Protein AF-A0A9P0MGU5-F1 (afdb_monomer_lite)

Organism: Acanthoscelides obtectus (NCBI:txid200917)

Structure (mmCIF, N/CA/C/O backbone):
data_AF-A0A9P0MGU5-F1
#
_entry.id   AF-A0A9P0MGU5-F1
#
loop_
_atom_site.group_PDB
_atom_site.id
_atom_site.type_symbol
_atom_site.label_atom_id
_atom_site.label_alt_id
_atom_site.label_comp_id
_atom_site.label_asym_id
_atom_site.label_entity_id
_atom_site.label_seq_id
_atom_site.pdbx_PDB_ins_code
_atom_site.Cartn_x
_atom_site.Cartn_y
_atom_site.Cartn_z
_atom_site.occupancy
_atom_site.B_iso_or_equiv
_atom_site.auth_seq_id
_atom_site.auth_comp_id
_atom_site.auth_asym_id
_atom_site.auth_atom_id
_atom_site.pdbx_PDB_model_num
ATOM 1 N N . MET A 1 1 ? 15.046 -1.614 -25.209 1.00 37.91 1 MET A N 1
ATOM 2 C CA . MET A 1 1 ? 13.864 -1.771 -26.086 1.00 37.91 1 MET A CA 1
ATOM 3 C C . MET A 1 1 ? 12.898 -0.640 -25.787 1.00 37.91 1 MET A C 1
ATOM 5 O O . MET A 1 1 ? 12.504 -0.498 -24.637 1.00 37.91 1 MET A O 1
ATOM 9 N N . ALA A 1 2 ? 12.584 0.198 -26.774 1.00 43.62 2 ALA A N 1
ATOM 10 C CA . ALA A 1 2 ? 11.589 1.257 -26.616 1.00 43.62 2 ALA A CA 1
ATOM 11 C C . ALA A 1 2 ? 10.169 0.651 -26.602 1.00 43.62 2 ALA A C 1
ATOM 13 O O . ALA A 1 2 ? 9.919 -0.288 -27.363 1.00 43.62 2 ALA A O 1
ATOM 14 N N . PRO A 1 3 ? 9.238 1.141 -25.764 1.00 53.38 3 PRO A N 1
ATOM 15 C CA . PRO A 1 3 ? 7.871 0.632 -25.758 1.00 53.38 3 PRO A CA 1
ATOM 16 C C . PRO A 1 3 ? 7.142 1.032 -27.051 1.00 53.38 3 PRO A C 1
ATOM 18 O O . PRO A 1 3 ? 7.086 2.211 -27.408 1.00 53.38 3 PRO A O 1
ATOM 21 N N . LYS A 1 4 ? 6.575 0.041 -27.753 1.00 52.31 4 LYS A N 1
ATOM 22 C CA . LYS A 1 4 ? 5.699 0.248 -28.917 1.00 52.31 4 LYS A CA 1
ATOM 23 C C . LYS A 1 4 ? 4.401 0.924 -28.461 1.00 52.31 4 LYS A C 1
ATOM 25 O O . LYS A 1 4 ? 3.740 0.440 -27.545 1.00 52.31 4 LYS A O 1
ATOM 30 N N . LYS A 1 5 ? 4.045 2.042 -29.100 1.00 50.28 5 LYS A N 1
ATOM 31 C CA . LYS A 1 5 ? 2.795 2.775 -28.853 1.00 50.28 5 LYS A CA 1
ATOM 32 C C . LYS A 1 5 ? 1.628 2.072 -29.553 1.00 50.28 5 LYS A C 1
ATOM 34 O O . LYS A 1 5 ? 1.611 1.999 -30.777 1.00 50.28 5 LYS A O 1
ATOM 39 N N . LEU A 1 6 ? 0.650 1.618 -28.777 1.00 51.34 6 LEU A N 1
ATOM 40 C CA . LEU A 1 6 ? -0.693 1.245 -29.229 1.00 51.34 6 LEU A CA 1
ATOM 41 C C . LEU A 1 6 ? -1.676 2.072 -28.387 1.00 51.34 6 LEU A C 1
ATOM 43 O O . LEU A 1 6 ? -1.768 1.883 -27.178 1.00 51.34 6 LEU A O 1
ATOM 47 N N . GLY A 1 7 ? -2.340 3.045 -29.020 1.00 45.88 7 GLY A N 1
ATOM 48 C CA . GLY A 1 7 ? -3.229 4.013 -28.362 1.00 45.88 7 GLY A CA 1
ATOM 49 C C . GLY A 1 7 ? -2.493 5.156 -27.646 1.00 45.88 7 GLY A C 1
ATOM 50 O O . GLY A 1 7 ? -1.333 5.030 -27.268 1.00 45.88 7 GLY A O 1
ATOM 51 N N . ARG A 1 8 ? -3.158 6.304 -27.454 1.00 59.84 8 ARG A N 1
ATOM 52 C CA . ARG A 1 8 ? -2.601 7.545 -26.856 1.00 59.84 8 ARG A CA 1
ATOM 53 C C . ARG A 1 8 ? -2.116 7.412 -25.389 1.00 59.84 8 ARG A C 1
ATOM 55 O O . ARG A 1 8 ? -1.759 8.417 -24.781 1.00 59.84 8 ARG A O 1
ATOM 62 N N . GLY A 1 9 ? -2.090 6.208 -24.814 1.00 61.56 9 GLY A N 1
ATOM 63 C CA . GLY A 1 9 ? -1.695 5.937 -23.430 1.00 61.56 9 GLY A CA 1
ATOM 64 C C . GLY A 1 9 ? -0.269 5.397 -23.292 1.00 61.56 9 GLY A C 1
ATOM 65 O O . GLY A 1 9 ? 0.289 4.798 -24.212 1.00 61.56 9 GLY A O 1
ATOM 66 N N . ARG A 1 10 ? 0.339 5.585 -22.113 1.00 68.75 10 ARG A N 1
ATOM 67 C CA . ARG A 1 10 ? 1.556 4.843 -21.747 1.00 68.75 10 ARG A CA 1
ATOM 68 C C . ARG A 1 10 ? 1.160 3.394 -21.467 1.00 68.75 10 ARG A C 1
ATOM 70 O O . ARG A 1 10 ? 0.222 3.159 -20.713 1.00 68.75 10 ARG A O 1
ATOM 77 N N . VAL A 1 11 ? 1.888 2.441 -22.046 1.00 75.25 11 VAL A N 1
ATOM 78 C CA . VAL A 1 11 ? 1.703 1.017 -21.743 1.00 75.25 11 VAL A CA 1
ATOM 79 C C . VAL A 1 11 ? 2.060 0.789 -20.275 1.00 75.25 11 VAL A C 1
ATOM 81 O O . VAL A 1 11 ? 3.194 1.049 -19.867 1.00 75.25 11 VAL A O 1
ATOM 84 N N . LEU A 1 12 ? 1.092 0.332 -19.482 1.00 78.25 12 LEU A N 1
ATOM 85 C CA . LEU A 1 12 ? 1.334 -0.093 -18.108 1.00 78.25 12 LEU A CA 1
ATOM 86 C C . LEU A 1 12 ? 1.913 -1.507 -18.117 1.00 78.25 12 LEU A C 1
ATOM 88 O O . LEU A 1 12 ? 1.425 -2.393 -18.815 1.00 78.25 12 LEU A O 1
ATOM 92 N N . HIS A 1 13 ? 2.971 -1.711 -17.338 1.00 84.19 13 HIS A N 1
ATOM 93 C CA . HIS A 1 13 ? 3.525 -3.039 -17.118 1.00 84.19 13 HIS A CA 1
ATOM 94 C C . HIS A 1 13 ? 2.598 -3.845 -16.194 1.00 84.19 13 HIS A C 1
ATOM 96 O O . HIS A 1 13 ? 1.895 -3.261 -15.367 1.00 84.19 13 HIS A O 1
ATOM 102 N N . SER A 1 14 ? 2.631 -5.178 -16.281 1.00 85.69 14 SER A N 1
ATOM 103 C CA . SER A 1 14 ? 1.802 -6.081 -15.461 1.00 85.69 14 SER A CA 1
ATOM 104 C C . SER A 1 14 ? 1.873 -5.756 -13.966 1.00 85.69 14 SER A C 1
ATOM 106 O O . SER A 1 14 ? 0.847 -5.630 -13.309 1.00 85.69 14 SER A O 1
ATOM 108 N N . GLN A 1 15 ? 3.081 -5.504 -13.460 1.00 87.00 15 GLN A N 1
ATOM 109 C CA . GLN A 1 15 ? 3.315 -5.099 -12.071 1.00 87.00 15 GLN A CA 1
ATOM 110 C C . GLN A 1 15 ? 2.599 -3.789 -11.696 1.00 87.00 15 GLN A C 1
ATOM 112 O O . GLN A 1 15 ? 2.096 -3.647 -10.587 1.00 87.00 15 GLN A O 1
ATOM 117 N N . SER A 1 16 ? 2.542 -2.813 -12.606 1.00 88.12 16 SER A N 1
ATOM 118 C CA . SER A 1 16 ? 1.816 -1.564 -12.356 1.00 88.12 16 SER A CA 1
ATOM 119 C C . SER A 1 16 ? 0.312 -1.813 -12.287 1.00 88.12 16 SER A C 1
ATOM 121 O O . SER A 1 16 ? -0.350 -1.266 -11.409 1.00 88.12 16 SER A O 1
ATOM 123 N N . CYS A 1 17 ? -0.221 -2.668 -13.164 1.00 90.31 17 CYS A N 1
ATOM 124 C CA . CYS A 1 17 ? -1.626 -3.071 -13.121 1.00 90.31 17 CYS A CA 1
ATOM 125 C C . CYS A 1 17 ? -1.967 -3.807 -11.817 1.00 90.31 17 CYS A C 1
ATOM 127 O O . CYS A 1 17 ? -3.016 -3.554 -11.230 1.00 90.31 17 CYS A O 1
ATOM 129 N N . GLU A 1 18 ? -1.072 -4.671 -11.334 1.00 93.19 18 GLU A N 1
ATOM 130 C CA . GLU A 1 18 ? -1.234 -5.384 -10.064 1.00 93.19 18 GLU A CA 1
ATOM 131 C C . GLU A 1 18 ? -1.299 -4.421 -8.872 1.00 93.19 18 GLU A C 1
ATOM 133 O O . GLU A 1 18 ? -2.227 -4.500 -8.069 1.00 93.19 18 GLU A O 1
ATOM 138 N N . ILE A 1 19 ? -0.378 -3.452 -8.804 1.00 94.19 19 ILE A N 1
ATOM 139 C CA . ILE A 1 19 ? -0.384 -2.418 -7.758 1.00 94.19 19 ILE A CA 1
ATOM 140 C C . ILE A 1 19 ? -1.699 -1.628 -7.783 1.00 94.19 19 ILE A C 1
ATOM 142 O O . ILE A 1 19 ? -2.308 -1.423 -6.737 1.00 94.19 19 ILE A O 1
ATOM 146 N N . VAL A 1 20 ? -2.165 -1.209 -8.965 1.00 94.38 20 VAL A N 1
ATOM 147 C CA . VAL A 1 20 ? -3.437 -0.477 -9.099 1.00 94.38 20 VAL A CA 1
ATOM 148 C C . VAL A 1 20 ? -4.616 -1.329 -8.625 1.00 94.38 20 VAL A C 1
ATOM 150 O O . VAL A 1 20 ? -5.464 -0.840 -7.882 1.00 94.38 20 VAL A O 1
ATOM 153 N N . ASN A 1 21 ? -4.656 -2.609 -8.997 1.00 96.19 21 ASN A N 1
ATOM 154 C CA . ASN A 1 21 ? -5.702 -3.527 -8.554 1.00 96.19 21 ASN A CA 1
ATOM 155 C C . ASN A 1 21 ? -5.711 -3.702 -7.024 1.00 96.19 21 ASN A C 1
ATOM 157 O O . ASN A 1 21 ? -6.779 -3.687 -6.412 1.00 96.19 21 ASN A O 1
ATOM 161 N N . ASN A 1 22 ? -4.537 -3.816 -6.395 1.00 97.19 22 ASN A N 1
ATOM 162 C CA . ASN A 1 22 ? -4.418 -3.912 -4.937 1.00 97.19 22 ASN A CA 1
ATOM 163 C C . ASN A 1 22 ? -4.947 -2.652 -4.242 1.00 97.19 22 ASN A C 1
ATOM 165 O O . ASN A 1 22 ? -5.710 -2.763 -3.282 1.00 97.19 22 ASN A O 1
ATOM 169 N N . ILE A 1 23 ? -4.639 -1.467 -4.781 1.00 97.00 23 ILE A N 1
ATOM 170 C CA . ILE A 1 23 ? -5.143 -0.197 -4.244 1.00 97.00 23 ILE A CA 1
ATOM 171 C C . ILE A 1 23 ? -6.669 -0.151 -4.346 1.00 97.00 23 ILE A C 1
ATOM 173 O O . ILE A 1 23 ? -7.332 0.192 -3.372 1.00 97.00 23 ILE A O 1
ATOM 177 N N . ILE A 1 24 ? -7.240 -0.530 -5.495 1.00 97.31 24 ILE A N 1
ATOM 178 C CA . ILE A 1 24 ? -8.698 -0.559 -5.684 1.00 97.31 24 ILE A CA 1
ATOM 179 C C . ILE A 1 24 ? -9.355 -1.487 -4.658 1.00 97.31 24 ILE A C 1
ATOM 181 O O . ILE A 1 24 ? -10.349 -1.105 -4.043 1.00 97.31 24 ILE A O 1
ATOM 185 N N . LYS A 1 25 ? -8.802 -2.686 -4.443 1.00 97.06 25 LYS A N 1
ATOM 186 C CA . LYS A 1 25 ? -9.309 -3.630 -3.435 1.00 97.06 25 LYS A CA 1
ATOM 187 C C . LYS A 1 25 ? -9.229 -3.054 -2.024 1.00 97.06 25 LYS A C 1
ATOM 189 O O . LYS A 1 25 ? -10.204 -3.140 -1.287 1.00 97.06 25 LYS A O 1
ATOM 194 N N . PHE A 1 26 ? -8.097 -2.448 -1.669 1.00 96.75 26 PHE A N 1
ATOM 195 C CA . PHE A 1 26 ? -7.902 -1.817 -0.366 1.00 96.75 26 PHE A CA 1
ATOM 196 C C . PHE A 1 26 ? -8.922 -0.696 -0.122 1.00 96.75 26 PHE A C 1
ATOM 198 O O . PHE A 1 26 ? -9.570 -0.678 0.917 1.00 96.75 26 PHE A O 1
ATOM 205 N N . MET A 1 27 ? -9.126 0.186 -1.103 1.00 95.88 27 MET A N 1
ATOM 206 C CA . MET A 1 27 ? -10.063 1.309 -0.987 1.00 95.88 27 MET A CA 1
ATOM 207 C C . MET A 1 27 ? -11.524 0.852 -0.929 1.00 95.88 27 MET A C 1
ATOM 209 O O . MET A 1 27 ? -12.300 1.403 -0.157 1.00 95.88 27 MET A O 1
ATOM 213 N N . LYS A 1 28 ? -11.908 -0.170 -1.709 1.00 97.06 28 LYS A N 1
ATOM 214 C CA . LYS A 1 28 ? -13.249 -0.776 -1.613 1.00 97.06 28 LYS A CA 1
ATOM 215 C C . LYS A 1 28 ? -13.490 -1.374 -0.232 1.00 97.06 28 LYS A C 1
ATOM 217 O O . LYS A 1 28 ? -14.518 -1.104 0.371 1.00 97.06 28 LYS A O 1
ATOM 222 N N . LYS A 1 29 ? -12.504 -2.107 0.290 1.00 95.56 29 LYS A N 1
ATOM 223 C CA . LYS A 1 29 ? -12.566 -2.670 1.637 1.00 95.56 29 LYS A CA 1
ATOM 224 C C . LYS A 1 29 ? -12.727 -1.580 2.699 1.00 95.56 29 LYS A C 1
ATOM 226 O O . LYS A 1 29 ? -13.573 -1.715 3.570 1.00 95.56 29 LYS A O 1
ATOM 231 N N . GLU A 1 30 ? -11.971 -0.484 2.609 1.00 94.88 30 GLU A N 1
ATOM 232 C CA . GLU A 1 30 ? -12.137 0.648 3.534 1.00 94.88 30 GLU A CA 1
ATOM 233 C C . GLU A 1 30 ? -13.505 1.335 3.404 1.00 94.88 30 GLU A C 1
ATOM 235 O O . GLU A 1 30 ? -14.017 1.855 4.392 1.00 94.88 30 GLU A O 1
ATOM 240 N N . ALA A 1 31 ? -14.105 1.349 2.212 1.00 95.50 31 ALA A N 1
ATOM 241 C CA . ALA A 1 31 ? -15.443 1.899 2.011 1.00 95.50 31 ALA A CA 1
ATOM 242 C C . ALA A 1 31 ? -16.546 1.011 2.615 1.00 95.50 31 ALA A C 1
ATOM 244 O O . ALA A 1 31 ? -17.551 1.534 3.087 1.00 95.50 31 ALA A O 1
ATOM 245 N N . GLU A 1 32 ? -16.359 -0.310 2.602 1.00 96.06 32 GLU A N 1
ATOM 246 C CA . GLU A 1 32 ? -17.322 -1.292 3.119 1.00 96.06 32 GLU A CA 1
ATOM 247 C C . GLU A 1 32 ? -17.189 -1.503 4.636 1.00 96.06 32 GLU A C 1
ATOM 249 O O . GLU A 1 32 ? -18.187 -1.515 5.353 1.00 96.06 32 GLU A O 1
ATOM 254 N N . GLU A 1 33 ? -15.961 -1.654 5.135 1.00 94.88 33 GLU A N 1
ATOM 255 C CA . GLU A 1 33 ? -15.667 -2.016 6.531 1.00 94.88 33 GLU A CA 1
ATOM 256 C C . GLU A 1 33 ? -15.248 -0.812 7.393 1.00 94.88 33 GLU A C 1
ATOM 258 O O . GLU A 1 33 ? -15.115 -0.923 8.613 1.00 94.88 33 GLU A O 1
ATOM 263 N N . GLY A 1 34 ? -15.025 0.346 6.769 1.00 91.88 34 GLY A N 1
ATOM 264 C CA . GLY A 1 34 ? -14.442 1.515 7.412 1.00 91.88 34 GLY A CA 1
ATOM 265 C C . GLY A 1 34 ? -12.910 1.495 7.435 1.00 91.88 34 GLY A C 1
ATOM 266 O O . GLY A 1 34 ? -12.232 0.562 6.996 1.00 91.88 34 GLY A O 1
ATOM 267 N N . ILE A 1 35 ? -12.333 2.580 7.951 1.00 92.00 35 ILE A N 1
ATOM 268 C CA . ILE A 1 35 ? -10.881 2.771 7.981 1.00 92.00 35 ILE A CA 1
ATOM 269 C C . ILE A 1 35 ? -10.259 1.866 9.053 1.00 92.00 35 ILE A C 1
ATOM 271 O O . ILE A 1 35 ? -10.270 2.192 10.238 1.00 92.00 35 ILE A O 1
ATOM 275 N N . SER A 1 36 ? -9.666 0.750 8.623 1.00 88.00 36 SER A N 1
ATOM 276 C CA . SER A 1 36 ? -8.971 -0.188 9.519 1.00 88.00 36 SER A CA 1
ATOM 277 C C . SER A 1 36 ? -7.598 0.329 9.972 1.00 88.00 36 SER A C 1
ATOM 279 O O . SER A 1 36 ? -7.203 0.129 11.120 1.00 88.00 36 SER A O 1
ATOM 281 N N . ILE A 1 37 ? -6.868 1.026 9.093 1.00 91.06 37 ILE A N 1
ATOM 282 C CA . ILE A 1 37 ? -5.554 1.599 9.411 1.00 91.06 37 ILE A CA 1
ATOM 283 C C . ILE A 1 37 ? -5.692 3.122 9.539 1.00 91.06 37 ILE A C 1
ATOM 285 O O . ILE A 1 37 ? -6.021 3.782 8.545 1.00 91.06 37 ILE A O 1
ATOM 289 N N . PRO A 1 38 ? -5.388 3.714 10.711 1.00 93.50 38 PRO A N 1
ATOM 290 C CA . PRO A 1 38 ? -5.492 5.154 10.922 1.00 93.50 38 PRO A CA 1
ATOM 291 C C . PRO A 1 38 ? -4.747 5.966 9.860 1.00 93.50 38 PRO A C 1
ATOM 293 O O . PRO A 1 38 ? -3.636 5.617 9.458 1.00 93.50 38 PRO A O 1
ATOM 296 N N . LEU A 1 39 ? -5.334 7.090 9.443 1.00 90.94 39 LEU A N 1
ATOM 297 C CA . LEU A 1 39 ? -4.745 7.999 8.448 1.00 90.94 39 LEU A CA 1
ATOM 298 C C . LEU A 1 39 ? -3.361 8.518 8.864 1.00 90.94 39 LEU A C 1
ATOM 300 O O . LEU A 1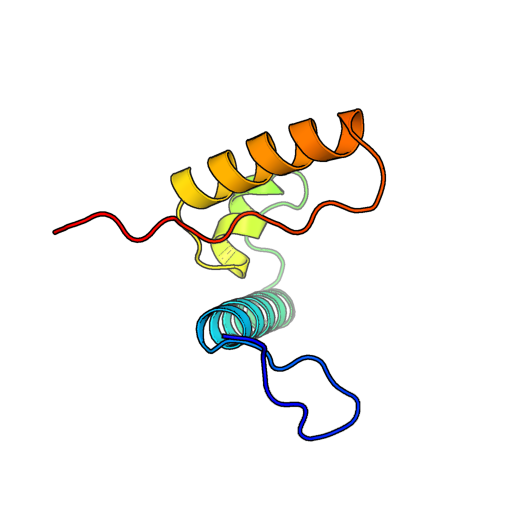 39 ? -2.495 8.722 8.016 1.00 90.94 39 LEU A O 1
ATOM 304 N N . THR A 1 40 ? -3.134 8.677 10.170 1.00 92.56 40 THR A N 1
ATOM 305 C CA . THR A 1 40 ? -1.839 9.074 10.742 1.00 92.56 40 THR A CA 1
ATOM 306 C C . THR A 1 40 ? -0.736 8.058 10.446 1.00 92.56 40 THR A C 1
ATOM 308 O O . THR A 1 40 ? 0.423 8.441 10.288 1.00 92.56 40 THR A O 1
ATOM 311 N N . ASN A 1 41 ? -1.082 6.777 10.286 1.00 93.75 41 ASN A N 1
ATOM 312 C CA . ASN A 1 41 ? -0.145 5.716 9.935 1.00 93.75 41 ASN A CA 1
ATOM 313 C C . ASN A 1 41 ? -0.096 5.475 8.415 1.00 93.75 41 ASN A C 1
ATOM 315 O O . ASN A 1 41 ? -0.318 4.373 7.905 1.00 93.75 41 ASN A O 1
ATOM 319 N N . TYR A 1 42 ? 0.211 6.540 7.670 1.00 92.38 42 TYR A N 1
ATOM 320 C CA . TYR A 1 42 ? 0.233 6.532 6.205 1.00 92.38 42 TYR A CA 1
ATOM 321 C C . TYR A 1 42 ? 1.179 5.473 5.616 1.00 92.38 42 TYR A C 1
ATOM 323 O O . TYR A 1 42 ? 0.914 4.937 4.541 1.00 92.38 42 TYR A O 1
ATOM 331 N N . ARG A 1 43 ? 2.276 5.136 6.307 1.00 94.25 43 ARG A N 1
ATOM 332 C CA . ARG A 1 43 ? 3.249 4.147 5.828 1.00 94.25 43 ARG A CA 1
ATOM 333 C C . ARG A 1 43 ? 2.627 2.760 5.717 1.00 94.2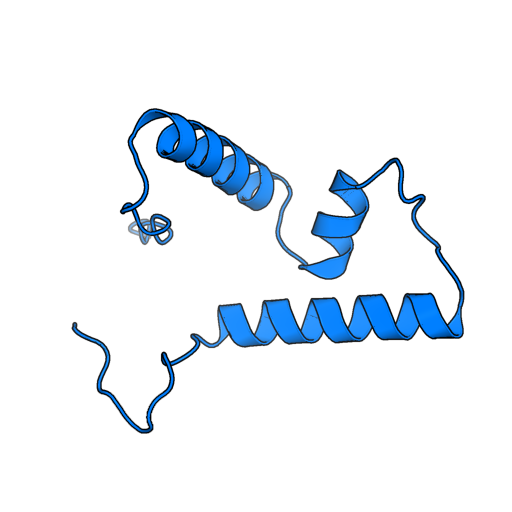5 43 ARG A C 1
ATOM 335 O O . ARG A 1 43 ? 2.766 2.115 4.678 1.00 94.25 43 ARG A O 1
ATOM 342 N N . ASP A 1 44 ? 1.956 2.312 6.770 1.00 93.94 44 ASP A N 1
ATOM 343 C CA . ASP A 1 44 ? 1.342 0.986 6.789 1.00 93.94 44 ASP A CA 1
ATOM 344 C C . ASP A 1 44 ? 0.147 0.924 5.834 1.00 93.94 44 ASP A C 1
ATOM 346 O O . ASP A 1 44 ? -0.027 -0.082 5.147 1.00 93.94 44 ASP A O 1
ATOM 350 N N . ARG A 1 45 ? -0.582 2.038 5.665 1.00 95.62 45 ARG A N 1
ATOM 351 C CA . ARG A 1 45 ? -1.609 2.174 4.618 1.00 95.62 45 ARG A CA 1
ATOM 352 C C . ARG A 1 45 ? -1.036 1.985 3.218 1.00 95.62 45 ARG A C 1
ATOM 354 O O . ARG A 1 45 ? -1.589 1.222 2.435 1.00 95.62 45 ARG A O 1
ATOM 361 N N . VAL A 1 46 ? 0.077 2.648 2.893 1.00 95.31 46 VAL A N 1
ATOM 362 C CA . VAL A 1 46 ? 0.716 2.524 1.571 1.00 95.31 46 VAL A CA 1
ATOM 363 C C . VAL A 1 46 ? 1.170 1.089 1.322 1.00 95.31 46 VAL A C 1
ATOM 365 O O . VAL A 1 46 ? 0.948 0.562 0.232 1.00 95.31 46 VAL A O 1
ATOM 368 N N . LEU A 1 47 ? 1.782 0.439 2.314 1.00 95.62 47 LEU A N 1
ATOM 369 C CA . LEU A 1 47 ? 2.211 -0.957 2.193 1.00 95.62 47 LEU A CA 1
ATOM 370 C C . LEU A 1 47 ? 1.019 -1.899 1.984 1.00 95.62 47 LEU A C 1
ATOM 372 O O . LEU A 1 47 ? 1.073 -2.738 1.087 1.00 95.62 47 LEU A O 1
ATOM 376 N N . A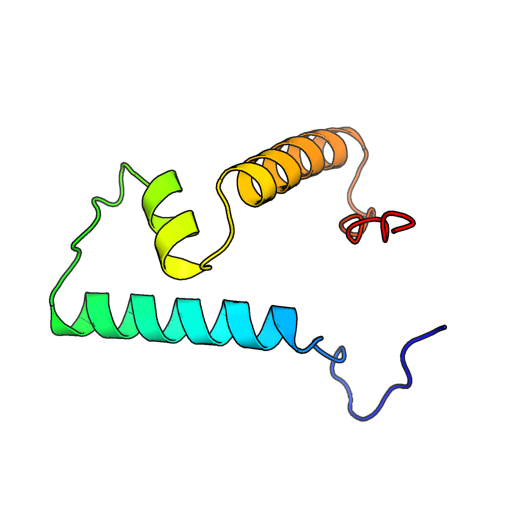LA A 1 48 ? -0.060 -1.722 2.750 1.00 94.50 48 ALA A N 1
ATOM 377 C CA . ALA A 1 48 ? -1.277 -2.518 2.616 1.00 94.50 48 ALA A CA 1
ATOM 378 C C . ALA A 1 48 ? -1.975 -2.298 1.263 1.00 94.50 48 ALA A C 1
ATOM 380 O O . ALA A 1 48 ? -2.370 -3.262 0.614 1.00 94.50 48 ALA A O 1
ATOM 381 N N . ALA A 1 49 ? -2.078 -1.047 0.807 1.00 96.12 49 ALA A N 1
ATOM 382 C CA . ALA A 1 49 ? -2.754 -0.704 -0.440 1.00 96.12 49 ALA A CA 1
ATOM 383 C C . ALA A 1 49 ? -1.970 -1.145 -1.680 1.00 96.12 49 ALA A C 1
ATOM 385 O O . ALA A 1 49 ? -2.54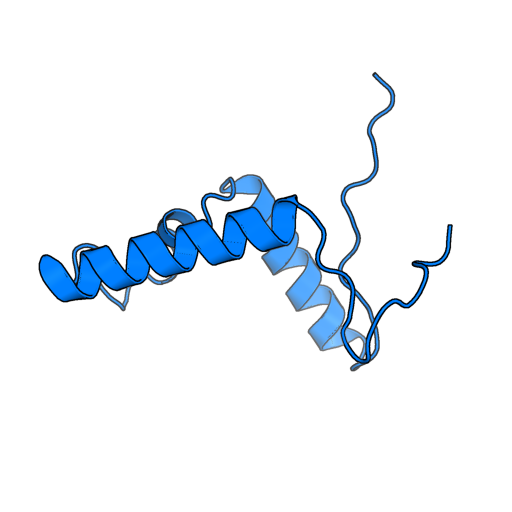7 -1.621 -2.649 1.00 96.12 49 ALA A O 1
ATOM 386 N N . THR A 1 50 ? -0.647 -0.981 -1.677 1.00 95.62 50 THR A N 1
ATOM 387 C CA . THR A 1 50 ? 0.179 -1.290 -2.856 1.00 95.62 50 THR A CA 1
ATOM 388 C C . THR A 1 50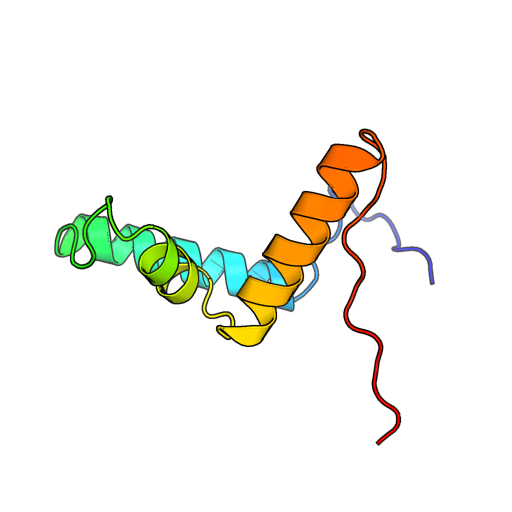 ? 0.630 -2.750 -2.903 1.00 95.62 50 THR A C 1
ATOM 390 O O . THR A 1 50 ? 0.926 -3.259 -3.984 1.00 95.62 50 THR A O 1
ATOM 393 N N . GLY A 1 51 ? 0.703 -3.425 -1.751 1.00 93.19 51 GLY A N 1
ATOM 394 C CA . GLY A 1 51 ? 1.222 -4.789 -1.628 1.00 93.19 51 GLY A CA 1
ATOM 395 C C . GLY A 1 51 ? 2.742 -4.900 -1.799 1.00 93.19 51 GLY A C 1
ATOM 396 O O . GLY A 1 51 ? 3.270 -6.001 -1.944 1.00 93.19 51 GLY A O 1
ATOM 397 N N . VAL A 1 52 ? 3.479 -3.782 -1.809 1.00 93.19 52 VAL A N 1
ATOM 398 C CA . VAL A 1 52 ? 4.941 -3.807 -1.969 1.00 93.19 52 VAL A CA 1
ATOM 399 C C . VAL A 1 52 ? 5.651 -4.096 -0.648 1.00 93.19 52 VAL A C 1
ATOM 401 O O . VAL A 1 52 ? 5.189 -3.741 0.434 1.00 93.19 52 VAL A O 1
ATOM 404 N N . SER A 1 53 ? 6.846 -4.686 -0.728 1.00 92.69 53 SER A N 1
ATOM 405 C CA . SER A 1 53 ? 7.661 -4.936 0.464 1.00 92.69 53 SER A CA 1
ATOM 406 C C . SER A 1 53 ? 8.124 -3.637 1.144 1.00 92.69 53 SER A C 1
ATOM 408 O O . SER A 1 53 ? 8.357 -2.614 0.489 1.00 92.69 53 SER A O 1
ATOM 410 N N . LYS A 1 54 ? 8.384 -3.700 2.460 1.00 93.25 54 LYS A N 1
ATOM 411 C CA . LYS A 1 54 ? 8.995 -2.593 3.225 1.00 93.25 54 LYS A CA 1
ATOM 412 C C . LYS A 1 54 ? 10.313 -2.115 2.603 1.00 93.25 54 LYS A C 1
ATOM 414 O O . LYS A 1 54 ? 10.572 -0.913 2.573 1.00 93.25 54 LYS A O 1
ATOM 419 N N . ASN A 1 55 ? 11.116 -3.038 2.075 1.00 92.50 55 ASN A N 1
ATOM 420 C CA . ASN A 1 55 ? 12.380 -2.720 1.411 1.00 92.50 55 ASN A CA 1
ATOM 421 C C . ASN A 1 55 ? 12.154 -1.963 0.097 1.00 92.50 55 ASN A C 1
ATOM 423 O O . ASN A 1 55 ? 12.854 -0.989 -0.182 1.00 92.50 55 ASN A O 1
ATOM 427 N N . THR A 1 56 ?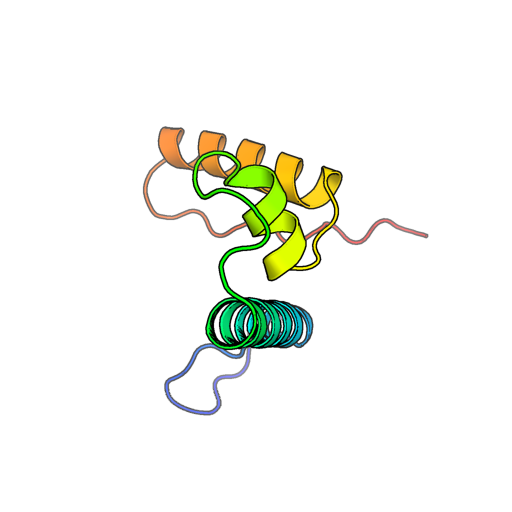 11.157 -2.374 -0.693 1.00 90.75 56 THR A N 1
ATOM 428 C CA . THR A 1 56 ? 10.756 -1.676 -1.923 1.00 90.75 56 THR A CA 1
ATOM 429 C C . THR A 1 56 ? 10.290 -0.259 -1.604 1.00 90.75 56 THR A C 1
ATOM 431 O O . THR A 1 56 ? 10.780 0.690 -2.211 1.00 90.75 56 THR A O 1
ATOM 434 N N . TYR A 1 57 ? 9.432 -0.101 -0.595 1.00 92.44 57 TYR A N 1
ATOM 435 C CA . TYR A 1 57 ? 8.992 1.208 -0.112 1.00 92.44 57 TYR A CA 1
ATOM 436 C C . TYR A 1 57 ? 10.175 2.103 0.285 1.00 92.44 57 TYR A C 1
ATOM 438 O O . TYR A 1 57 ? 10.305 3.222 -0.203 1.00 92.44 57 TYR A O 1
ATOM 446 N N . GLN A 1 58 ? 11.099 1.595 1.106 1.00 92.12 58 GLN A N 1
ATOM 447 C CA . GLN A 1 58 ? 12.279 2.361 1.519 1.00 92.12 58 GLN A CA 1
ATOM 448 C C . GLN A 1 58 ? 13.160 2.773 0.336 1.00 92.12 58 GLN A C 1
ATOM 450 O O . GLN A 1 58 ? 13.694 3.884 0.334 1.00 92.12 58 GLN A O 1
ATOM 455 N N . ARG A 1 59 ? 13.324 1.902 -0.668 1.00 89.62 59 ARG A N 1
ATOM 456 C CA . ARG A 1 59 ? 14.047 2.233 -1.904 1.00 89.62 59 ARG A CA 1
ATOM 457 C C . ARG A 1 59 ? 13.359 3.369 -2.659 1.00 89.62 59 ARG A C 1
ATOM 459 O O . ARG A 1 59 ? 14.040 4.333 -2.996 1.00 89.62 59 ARG A O 1
ATOM 466 N N . ILE A 1 60 ? 12.039 3.298 -2.836 1.00 89.25 60 ILE A N 1
ATOM 467 C CA . ILE A 1 60 ? 11.246 4.348 -3.493 1.00 89.25 60 ILE A CA 1
ATOM 468 C C . ILE A 1 60 ? 11.391 5.678 -2.746 1.00 89.25 60 ILE A C 1
ATOM 470 O O . ILE A 1 60 ? 11.685 6.693 -3.370 1.00 89.25 60 ILE A O 1
ATOM 474 N N . CYS A 1 61 ? 11.274 5.688 -1.415 1.00 89.19 61 CYS A N 1
ATOM 475 C CA . CYS A 1 61 ? 11.440 6.910 -0.622 1.00 89.19 61 CYS A CA 1
ATOM 476 C C . CYS A 1 61 ? 12.850 7.504 -0.744 1.00 89.19 61 CYS A C 1
ATOM 478 O O . CYS A 1 61 ? 13.000 8.717 -0.872 1.00 89.19 61 CYS A O 1
ATOM 480 N N . LYS A 1 62 ? 13.893 6.663 -0.707 1.00 87.94 62 LYS A N 1
ATOM 481 C CA . LYS A 1 62 ? 15.283 7.111 -0.905 1.00 87.94 62 LYS A CA 1
ATOM 482 C C . LYS A 1 62 ? 15.479 7.713 -2.291 1.00 87.94 62 LYS A C 1
ATOM 484 O O . LYS A 1 62 ? 16.203 8.692 -2.430 1.00 87.94 62 LYS A O 1
ATOM 489 N N . GLU A 1 63 ? 14.868 7.116 -3.304 1.00 85.94 63 GLU A N 1
ATOM 490 C CA . GLU A 1 63 ? 14.959 7.604 -4.671 1.00 85.94 63 GLU A CA 1
ATOM 491 C C . GLU A 1 63 ? 14.179 8.906 -4.875 1.00 85.94 63 GLU A C 1
ATOM 493 O O . GLU A 1 63 ? 14.713 9.831 -5.476 1.00 85.94 63 GLU A O 1
ATOM 498 N N . SER A 1 64 ? 12.975 9.019 -4.308 1.00 84.38 64 SER A N 1
ATOM 499 C CA . SER A 1 64 ? 12.183 10.256 -4.324 1.00 84.38 64 SER A CA 1
ATOM 500 C C . SER A 1 64 ? 12.980 11.424 -3.750 1.00 84.38 64 SER A C 1
ATOM 502 O O . SER A 1 64 ? 13.171 12.418 -4.439 1.00 84.38 64 SER A O 1
ATOM 504 N N . LYS A 1 65 ? 13.578 11.245 -2.561 1.00 82.81 65 LYS A N 1
ATOM 505 C CA . LYS A 1 65 ? 14.435 12.266 -1.934 1.00 82.81 65 LYS A CA 1
ATOM 506 C C . LYS A 1 65 ? 15.600 12.705 -2.823 1.00 82.81 65 LYS A C 1
ATOM 508 O O . LYS A 1 65 ? 15.998 13.861 -2.787 1.00 82.81 65 LYS A O 1
ATOM 513 N N . LYS A 1 66 ? 16.175 11.787 -3.609 1.00 77.12 66 LYS A N 1
ATOM 514 C CA . LYS A 1 66 ? 17.246 12.121 -4.560 1.00 77.12 66 LYS A CA 1
ATOM 515 C C . LYS A 1 66 ? 16.729 12.940 -5.741 1.00 77.12 66 LYS A C 1
ATOM 517 O O . LYS A 1 66 ? 17.462 13.792 -6.223 1.00 77.12 66 LYS A O 1
ATOM 522 N N . LYS A 1 67 ? 15.499 12.697 -6.199 1.00 69.19 67 LYS A N 1
ATOM 523 C CA . LYS A 1 67 ? 14.882 13.453 -7.299 1.00 69.19 67 LYS A CA 1
ATOM 524 C C . LYS A 1 67 ? 14.484 14.862 -6.896 1.00 69.19 67 LYS A C 1
ATOM 526 O O . LYS A 1 67 ? 14.710 15.778 -7.678 1.00 69.19 67 LYS A O 1
ATOM 531 N N . ASP A 1 68 ? 13.967 15.033 -5.682 1.00 68.31 68 ASP A N 1
ATOM 532 C CA . ASP A 1 68 ? 13.600 16.353 -5.152 1.00 68.31 68 ASP A CA 1
ATOM 533 C C . ASP A 1 68 ? 14.804 17.317 -5.158 1.00 68.31 68 ASP A C 1
ATOM 535 O O . ASP A 1 68 ? 14.649 18.518 -5.344 1.00 68.31 68 ASP A O 1
ATOM 539 N N . LEU A 1 69 ? 16.023 16.775 -5.048 1.00 63.41 69 LEU A N 1
ATOM 540 C CA . LEU A 1 69 ? 17.285 17.518 -5.105 1.00 63.41 69 LEU A CA 1
ATOM 541 C C . LEU A 1 69 ? 17.819 17.765 -6.531 1.00 63.41 69 LEU A C 1
ATOM 543 O O . LEU A 1 69 ? 18.765 18.531 -6.690 1.00 63.41 69 LEU A O 1
ATOM 547 N N . GLN A 1 70 ? 17.283 17.100 -7.560 1.00 59.34 70 GLN A N 1
ATOM 548 C CA . GLN A 1 70 ? 17.926 16.975 -8.881 1.00 59.34 70 GLN A CA 1
ATOM 549 C C . GLN A 1 70 ? 17.056 17.473 -10.056 1.00 59.34 70 GLN A C 1
ATOM 551 O O . GLN A 1 70 ? 17.490 17.430 -11.206 1.00 59.34 70 GLN A O 1
ATOM 556 N N . GLY A 1 71 ? 15.860 18.005 -9.775 1.00 56.72 71 GLY A N 1
ATOM 557 C CA . GLY A 1 71 ? 14.975 18.638 -10.761 1.00 56.72 71 GLY A CA 1
ATOM 558 C C . GLY A 1 71 ? 13.994 17.679 -11.468 1.00 56.72 71 GLY A C 1
ATOM 559 O O . GLY A 1 71 ? 14.081 16.458 -11.331 1.00 56.72 71 GLY A O 1
ATOM 560 N N . PRO A 1 72 ? 13.024 18.215 -12.238 1.00 56.25 72 PRO A N 1
ATOM 561 C CA . PRO A 1 72 ? 11.751 17.546 -12.555 1.00 56.25 72 PRO A CA 1
ATOM 562 C C . PRO A 1 72 ? 11.795 16.373 -13.557 1.00 56.25 72 PRO A C 1
ATOM 564 O O . PRO A 1 72 ? 10.741 15.843 -13.903 1.00 56.25 72 PRO A O 1
ATOM 567 N N . SER A 1 73 ? 12.962 15.935 -14.045 1.00 55.53 73 SER A N 1
ATOM 568 C CA . SER A 1 73 ? 13.036 15.086 -15.252 1.00 55.53 73 SER A CA 1
ATOM 569 C C . SER A 1 73 ? 13.760 13.744 -15.079 1.00 55.53 73 SER A C 1
ATOM 571 O O . SER A 1 73 ? 14.410 13.255 -16.001 1.00 55.53 73 SER A O 1
ATOM 573 N N . ILE A 1 74 ? 13.652 13.105 -13.909 1.00 57.56 74 ILE A N 1
ATOM 574 C CA . ILE A 1 74 ? 14.245 11.776 -13.683 1.00 57.56 74 ILE A CA 1
ATOM 575 C C . ILE A 1 74 ? 13.136 10.748 -13.416 1.00 57.56 74 ILE A C 1
ATOM 577 O O . ILE A 1 74 ? 12.385 10.826 -12.441 1.00 57.56 74 ILE A O 1
ATOM 581 N N . SER A 1 75 ? 13.009 9.763 -14.308 1.00 68.12 75 SER A N 1
ATOM 582 C CA . SER A 1 75 ? 12.119 8.600 -14.157 1.00 68.12 75 SER A CA 1
ATOM 583 C C . SER A 1 75 ? 12.582 7.697 -13.005 1.00 68.12 75 SER A C 1
ATOM 585 O O . SER A 1 75 ? 13.724 7.789 -12.568 1.00 68.12 75 SER A O 1
ATOM 587 N N . PHE A 1 76 ? 11.688 6.894 -12.405 1.00 70.81 76 PHE A N 1
ATOM 588 C CA . PHE A 1 76 ? 12.114 5.974 -11.338 1.00 70.81 76 PHE A CA 1
ATOM 589 C C . PHE A 1 76 ? 13.014 4.879 -11.921 1.00 70.81 76 PHE A C 1
ATOM 591 O O . PHE A 1 76 ? 12.701 4.321 -12.976 1.00 70.81 76 PHE A O 1
ATOM 598 N N . GLN A 1 77 ? 14.122 4.571 -11.252 1.00 69.00 77 GLN A N 1
ATOM 599 C CA . GLN A 1 77 ? 15.024 3.506 -11.649 1.00 69.00 77 GLN A CA 1
ATOM 600 C C . GLN A 1 77 ? 14.294 2.175 -11.500 1.00 69.00 77 GLN A C 1
ATOM 602 O O . GLN A 1 77 ? 13.900 1.760 -10.410 1.00 69.00 77 GLN A O 1
ATOM 607 N N . SER A 1 78 ? 14.111 1.486 -12.625 1.00 62.69 78 SER A N 1
ATOM 608 C CA . SER A 1 78 ? 13.594 0.121 -12.600 1.00 62.69 78 SER A CA 1
ATOM 609 C C . SER A 1 78 ? 14.574 -0.784 -11.842 1.00 62.69 78 SER A C 1
ATOM 611 O O . SER A 1 78 ? 15.790 -0.585 -11.954 1.00 62.69 78 SER A O 1
ATOM 613 N N . PRO A 1 79 ? 14.088 -1.783 -11.082 1.00 63.72 79 PRO A N 1
ATOM 614 C CA . PRO A 1 79 ? 14.956 -2.728 -10.394 1.00 63.72 79 PRO A CA 1
ATOM 615 C C . PRO A 1 79 ? 15.968 -3.335 -11.372 1.00 63.72 79 PRO A C 1
ATOM 617 O O . PRO A 1 79 ? 15.590 -3.897 -12.400 1.00 63.72 79 PRO A O 1
ATOM 620 N N . LYS A 1 80 ? 17.265 -3.215 -11.068 1.00 59.31 80 LYS A N 1
ATOM 621 C CA . LYS A 1 80 ? 18.308 -3.872 -11.861 1.00 59.31 80 LYS A CA 1
ATOM 622 C C . LYS A 1 80 ? 18.127 -5.380 -11.707 1.00 59.31 80 LYS A C 1
ATOM 624 O O . LYS A 1 80 ? 18.117 -5.879 -10.583 1.00 59.31 80 LYS A O 1
ATOM 629 N N . LYS A 1 81 ? 17.969 -6.092 -12.827 1.00 51.34 81 LYS A N 1
ATOM 630 C CA . LYS A 1 81 ? 17.938 -7.559 -12.856 1.00 51.34 81 LYS A CA 1
ATOM 631 C C . LYS A 1 81 ? 19.260 -8.046 -12.249 1.00 51.34 81 LYS A C 1
ATOM 633 O O . LYS A 1 81 ? 20.317 -7.807 -12.829 1.00 51.34 81 LYS A O 1
ATOM 638 N N . GLY A 1 82 ? 19.215 -8.631 -11.053 1.00 46.34 82 GLY A N 1
ATOM 639 C CA . GLY A 1 82 ? 20.377 -9.318 -10.497 1.00 46.34 82 GLY A CA 1
ATOM 640 C C . GLY A 1 82 ? 20.719 -10.487 -11.414 1.00 46.34 82 GLY A C 1
ATOM 641 O O . GLY A 1 82 ? 19.805 -11.182 -11.861 1.00 46.34 82 GLY A O 1
ATOM 642 N N . LYS A 1 83 ? 22.001 -10.669 -11.747 1.00 49.12 83 LYS A N 1
ATOM 643 C CA . LYS A 1 83 ? 22.455 -11.942 -12.313 1.00 49.12 83 LYS A CA 1
ATOM 644 C C . LYS A 1 83 ? 22.185 -13.000 -11.241 1.00 49.12 83 LYS A C 1
ATOM 646 O O . LYS A 1 83 ? 22.683 -12.850 -10.127 1.00 49.12 83 LYS A O 1
ATOM 651 N N . ILE A 1 84 ? 21.310 -13.948 -11.567 1.00 42.66 84 ILE A N 1
ATOM 652 C CA . ILE A 1 84 ? 21.199 -15.225 -10.859 1.00 42.66 84 ILE A CA 1
ATOM 653 C C . ILE A 1 84 ? 22.415 -16.045 -11.275 1.00 42.66 84 ILE A C 1
ATOM 655 O O . ILE A 1 84 ? 22.740 -15.981 -12.486 1.00 42.66 84 ILE A O 1
#

Radius of gyration: 15.96 Å; chains: 1; bounding box: 40×34×40 Å

Foldseek 3Di:
DDDDDDDPDDDDDPLRVLQQVLLVVLVVCCVVVNDPDDPVPVVVVSCNSRVDDPVVVVLVVVVVVVDVVPDDDDDDDDDDPDDD

Secondary structure (DSSP, 8-state):
-PPPP-SSSPPPPHHHHHHHHHHHHHHHHHHHH--SS-TT-HHHHHHHHH---HHHHHHHHHHHHHHHTT-S--PPPPPP----

Sequence (84 aa):
MAPKKLGRGRVLHSQSCEIVNNIIKFMKKEAEEGISIPLTNYRDRVLAATGVSKNTYQRICKESKKKDLQGPSISFQSPKKGKI

pLDDT: mean 80.11, std 17.66, range [37.91, 97.31]